Protein AF-W7PB32-F1 (afdb_monomer_lite)

pLDDT: mean 84.68, std 13.38, range [47.12, 97.69]

Sequence (135 aa):
MSTITTERLTKILSETQAVITECNSRGVHGSVEVNARLFENVLMELLRRRAAMLQGVEIVESRCSNSPVIPDGWVMVPVEPTDDMIVNGFESEPDESFSDEKEWEAYDAMSGCQQAAHRAKLCWAAMIAAAPKLE

Structure (mmCIF, N/CA/C/O backbone):
data_AF-W7PB32-F1
#
_entry.id   AF-W7PB32-F1
#
loop_
_atom_site.group_PDB
_atom_site.id
_atom_site.type_symbol
_atom_site.label_atom_id
_atom_site.label_alt_id
_atom_site.label_comp_id
_atom_site.label_asym_id
_atom_site.label_entity_id
_atom_site.label_seq_id
_atom_site.pdbx_PDB_ins_code
_atom_site.Cartn_x
_atom_site.Cartn_y
_atom_site.Cartn_z
_atom_site.occupancy
_atom_site.B_iso_or_equiv
_atom_site.auth_seq_id
_atom_site.auth_comp_id
_atom_site.auth_asym_id
_atom_site.auth_atom_id
_atom_site.pdbx_PDB_model_num
ATOM 1 N N . MET A 1 1 ? 20.853 -20.285 -46.071 1.00 47.69 1 MET A N 1
ATOM 2 C CA . MET A 1 1 ? 20.956 -18.896 -45.571 1.00 47.69 1 MET A CA 1
ATOM 3 C C . MET A 1 1 ? 22.332 -18.727 -44.953 1.00 47.69 1 MET A C 1
ATOM 5 O O . MET A 1 1 ? 22.650 -19.474 -44.040 1.00 47.69 1 MET A O 1
ATOM 9 N N . SER A 1 2 ? 23.172 -17.835 -45.479 1.00 58.78 2 SER A N 1
ATOM 10 C CA . SER A 1 2 ? 24.516 -17.614 -44.927 1.00 58.78 2 SER A CA 1
ATOM 11 C C . SER A 1 2 ? 24.403 -16.930 -43.567 1.00 58.78 2 SER A C 1
ATOM 13 O O . SER A 1 2 ? 23.910 -15.807 -43.480 1.00 58.78 2 SER A O 1
ATOM 15 N N . THR A 1 3 ? 24.826 -17.602 -42.500 1.00 74.88 3 THR A N 1
ATOM 16 C CA . THR A 1 3 ? 24.820 -17.038 -41.150 1.00 74.88 3 THR A CA 1
ATOM 17 C C . THR A 1 3 ? 25.925 -15.988 -41.030 1.00 74.88 3 THR A C 1
ATOM 19 O O . THR A 1 3 ? 27.089 -16.226 -41.351 1.00 74.88 3 THR A O 1
ATOM 22 N N . ILE A 1 4 ? 25.566 -14.775 -40.608 1.00 82.69 4 ILE A N 1
ATOM 23 C CA . ILE A 1 4 ? 26.544 -13.718 -40.332 1.00 82.69 4 ILE A CA 1
ATOM 24 C C . ILE A 1 4 ? 27.332 -14.080 -39.067 1.00 82.69 4 ILE A C 1
ATOM 26 O O . ILE A 1 4 ? 26.742 -14.233 -37.998 1.00 82.69 4 ILE A O 1
ATOM 30 N N . THR A 1 5 ? 28.654 -14.232 -39.165 1.00 87.44 5 THR A N 1
ATOM 31 C CA . THR A 1 5 ? 29.519 -14.549 -38.013 1.00 87.44 5 THR A CA 1
ATOM 32 C C . THR A 1 5 ? 29.703 -13.332 -37.106 1.00 87.44 5 THR A C 1
ATOM 34 O O . THR A 1 5 ? 29.465 -12.198 -37.524 1.00 87.44 5 THR A O 1
ATOM 37 N N . THR A 1 6 ? 30.100 -13.543 -35.849 1.00 85.69 6 THR A N 1
ATOM 38 C CA . THR A 1 6 ? 30.382 -12.442 -34.907 1.00 85.69 6 THR A CA 1
ATOM 39 C C . THR A 1 6 ? 31.512 -11.549 -35.414 1.00 85.69 6 THR A C 1
ATOM 41 O O . THR A 1 6 ? 31.369 -10.337 -35.374 1.00 85.69 6 THR A O 1
ATOM 44 N N . GLU A 1 7 ? 32.560 -12.127 -36.002 1.00 88.25 7 GLU A N 1
ATOM 45 C CA . GLU A 1 7 ? 33.670 -11.384 -36.622 1.00 88.25 7 GLU A CA 1
ATOM 46 C C . GLU A 1 7 ? 33.218 -10.488 -37.783 1.00 88.25 7 GLU A C 1
ATOM 48 O O . GLU A 1 7 ? 33.670 -9.356 -37.938 1.00 88.25 7 GLU A O 1
ATOM 53 N N . ARG A 1 8 ? 32.289 -10.976 -38.614 1.00 89.31 8 ARG A N 1
ATOM 54 C CA . ARG A 1 8 ? 31.724 -10.163 -39.696 1.00 89.31 8 ARG A CA 1
ATOM 55 C C . ARG A 1 8 ? 30.853 -9.039 -39.148 1.00 89.31 8 ARG A C 1
ATOM 57 O O . ARG A 1 8 ? 30.868 -7.947 -39.700 1.00 89.31 8 ARG A O 1
ATOM 64 N N . LEU A 1 9 ? 30.119 -9.298 -38.069 1.00 88.12 9 LEU A N 1
ATOM 65 C CA . LEU A 1 9 ? 29.264 -8.309 -37.424 1.00 88.12 9 LEU A CA 1
ATOM 66 C C . LEU A 1 9 ? 30.080 -7.200 -36.737 1.00 88.12 9 LEU A C 1
ATOM 68 O O . LEU A 1 9 ? 29.759 -6.027 -36.905 1.00 88.12 9 LEU A O 1
ATOM 72 N N . THR A 1 10 ? 31.162 -7.547 -36.031 1.00 88.00 10 THR A N 1
ATOM 73 C CA . THR A 1 10 ? 32.072 -6.563 -35.419 1.00 88.00 10 THR A CA 1
ATOM 74 C C . THR A 1 10 ? 32.768 -5.711 -36.473 1.00 88.00 10 THR A C 1
ATOM 76 O O . THR A 1 10 ? 32.876 -4.498 -36.300 1.00 88.00 10 THR A O 1
ATOM 79 N N . LYS A 1 11 ? 33.168 -6.313 -37.602 1.00 92.00 11 LYS A N 1
ATOM 80 C CA . LYS A 1 11 ? 33.730 -5.573 -38.735 1.00 92.00 11 LYS A CA 1
ATOM 81 C C . LYS A 1 11 ? 32.737 -4.551 -39.299 1.00 92.00 11 LYS A C 1
ATOM 83 O O . LYS A 1 11 ? 33.086 -3.380 -39.410 1.00 92.00 11 LYS A O 1
ATOM 88 N N . ILE A 1 12 ? 31.494 -4.961 -39.565 1.00 90.75 12 ILE A N 1
ATOM 89 C CA . ILE A 1 12 ? 30.442 -4.066 -40.084 1.00 90.75 12 ILE A CA 1
ATOM 90 C C . ILE A 1 12 ? 30.162 -2.915 -39.110 1.00 90.75 12 ILE A C 1
ATOM 92 O O . ILE A 1 12 ? 30.015 -1.770 -39.537 1.00 90.75 12 ILE A O 1
ATOM 96 N N . LEU A 1 13 ? 30.127 -3.189 -37.803 1.00 89.19 13 LEU A N 1
ATOM 97 C CA . LEU A 1 13 ? 29.973 -2.142 -36.794 1.00 89.19 13 LEU A CA 1
ATOM 98 C C . LEU A 1 13 ? 31.150 -1.156 -36.815 1.00 89.19 13 LEU A C 1
ATOM 100 O O . LEU A 1 13 ? 30.927 0.051 -36.811 1.00 89.19 13 LEU A O 1
ATOM 104 N N . SER A 1 14 ? 32.391 -1.649 -36.880 1.00 88.56 14 SER A N 1
ATOM 105 C CA . SER A 1 14 ? 33.575 -0.780 -36.907 1.00 88.56 14 SER A CA 1
ATOM 106 C C . SER A 1 14 ? 33.614 0.128 -38.140 1.00 88.56 14 SER A C 1
ATOM 108 O O . SER A 1 14 ? 33.934 1.310 -38.029 1.00 88.56 14 SER A O 1
ATOM 110 N N . GLU A 1 15 ? 33.212 -0.396 -39.301 1.00 91.38 15 GLU A N 1
ATOM 111 C CA . GLU A 1 15 ? 33.091 0.370 -40.543 1.00 91.38 15 GLU A CA 1
ATOM 112 C C . GLU A 1 15 ? 31.970 1.414 -40.434 1.00 91.38 15 GLU A C 1
ATOM 114 O O . GLU A 1 15 ? 32.162 2.568 -40.813 1.00 91.38 15 GLU A O 1
ATOM 119 N N . THR A 1 16 ? 30.830 1.049 -39.837 1.00 87.31 16 THR A N 1
ATOM 120 C CA . THR A 1 16 ? 29.709 1.973 -39.588 1.00 87.31 16 THR A CA 1
ATOM 121 C C . THR A 1 16 ? 30.142 3.137 -38.692 1.00 87.31 16 THR A C 1
ATOM 123 O O . THR A 1 16 ? 29.876 4.295 -39.014 1.00 87.31 16 THR A O 1
ATOM 126 N N . GLN A 1 17 ? 30.881 2.856 -37.613 1.00 85.38 17 GLN A N 1
ATOM 127 C CA . GLN A 1 17 ? 31.375 3.884 -36.696 1.00 85.38 17 GLN A CA 1
ATOM 128 C C . GLN A 1 17 ? 32.363 4.844 -37.364 1.00 85.38 17 GLN A C 1
ATOM 130 O O . GLN A 1 17 ? 32.326 6.053 -37.117 1.00 85.38 17 GLN A O 1
ATOM 135 N N . ALA A 1 18 ? 33.242 4.316 -38.220 1.00 87.75 18 ALA A N 1
ATOM 136 C CA . ALA A 1 18 ? 34.187 5.121 -38.985 1.00 87.75 18 ALA A CA 1
ATOM 137 C C . ALA A 1 18 ? 33.453 6.084 -39.932 1.00 87.75 18 ALA A C 1
ATOM 139 O O . ALA A 1 18 ? 33.773 7.272 -39.961 1.00 87.75 18 ALA A O 1
ATOM 140 N N . VAL A 1 19 ? 32.413 5.604 -40.623 1.00 84.38 19 VAL A N 1
ATOM 141 C CA . VAL A 1 19 ? 31.584 6.426 -41.520 1.00 84.38 19 VAL A CA 1
ATOM 142 C C . VAL A 1 19 ? 30.826 7.507 -40.749 1.00 84.38 19 VAL A C 1
ATOM 144 O O . VAL A 1 19 ? 30.845 8.664 -41.157 1.00 84.38 19 VAL A O 1
ATOM 147 N N . ILE A 1 20 ? 30.211 7.176 -39.608 1.00 83.31 20 ILE A N 1
ATOM 148 C CA . ILE A 1 20 ? 29.523 8.168 -38.761 1.00 83.31 20 ILE A CA 1
ATOM 149 C C . ILE A 1 20 ? 30.504 9.250 -38.296 1.00 83.31 20 ILE A C 1
ATOM 151 O O . ILE A 1 20 ? 30.201 10.440 -38.357 1.00 83.31 20 ILE A O 1
ATOM 155 N N . THR A 1 21 ? 31.704 8.847 -37.873 1.00 85.50 21 THR A N 1
ATOM 156 C CA . THR A 1 21 ? 32.753 9.774 -37.426 1.00 85.50 21 THR A CA 1
ATOM 157 C C . THR A 1 21 ? 33.203 10.704 -38.557 1.00 85.50 21 THR A C 1
ATOM 159 O O . THR A 1 21 ? 33.390 11.902 -38.333 1.00 85.50 21 THR A O 1
ATOM 162 N N . GLU A 1 22 ? 33.325 10.189 -39.783 1.00 85.38 22 GLU A N 1
ATOM 163 C CA . GLU A 1 22 ? 33.628 10.993 -40.970 1.00 85.38 22 GLU A CA 1
ATOM 164 C C . GLU A 1 22 ? 32.484 11.959 -41.326 1.00 85.38 22 GLU A C 1
ATOM 166 O O . GLU A 1 22 ? 32.724 13.136 -41.590 1.00 85.38 22 GLU A O 1
ATOM 171 N N . CYS A 1 23 ? 31.227 11.506 -41.295 1.00 80.50 23 CYS A N 1
ATOM 172 C CA . CYS A 1 23 ? 30.069 12.369 -41.545 1.00 80.50 23 CYS A CA 1
ATOM 173 C C . CYS A 1 23 ? 29.994 13.523 -40.535 1.00 80.50 23 CYS A C 1
ATOM 175 O O . CYS A 1 23 ? 29.773 14.671 -40.930 1.00 80.50 23 CYS A O 1
ATOM 177 N N . ASN A 1 24 ? 30.258 13.232 -39.258 1.00 80.12 24 ASN A N 1
ATOM 178 C CA . ASN A 1 24 ? 30.284 14.226 -38.186 1.00 80.12 24 ASN A CA 1
ATOM 179 C C . ASN A 1 24 ? 31.413 15.248 -38.377 1.00 80.12 24 ASN A C 1
ATOM 181 O O . ASN A 1 24 ? 31.182 16.445 -38.221 1.00 80.12 24 ASN A O 1
ATOM 185 N N . SER A 1 25 ? 32.622 14.809 -38.751 1.00 83.50 25 SER A N 1
ATOM 186 C CA . SER A 1 25 ? 33.754 15.725 -38.980 1.00 83.50 25 SER A CA 1
ATOM 187 C C . SER A 1 25 ? 33.542 16.641 -40.188 1.00 83.50 25 SER A C 1
ATOM 189 O O . SER A 1 25 ? 34.058 17.756 -40.226 1.00 83.50 25 SER A O 1
ATOM 191 N N . ARG A 1 26 ? 32.730 16.196 -41.153 1.00 83.25 26 ARG A N 1
ATOM 192 C CA . ARG A 1 26 ? 32.334 16.958 -42.344 1.00 83.25 26 ARG A CA 1
ATOM 193 C C . ARG A 1 26 ? 31.088 17.827 -42.127 1.00 83.25 26 ARG A C 1
ATOM 195 O O . ARG A 1 26 ? 30.667 18.494 -43.069 1.00 83.25 26 ARG A O 1
ATOM 202 N N . GLY A 1 27 ? 30.500 17.823 -40.925 1.00 76.56 27 GLY A N 1
ATOM 203 C CA . GLY A 1 27 ? 29.299 18.600 -40.589 1.00 76.56 27 GLY A CA 1
ATOM 204 C C . GLY A 1 27 ? 28.047 18.171 -41.362 1.00 76.56 27 GLY A C 1
ATOM 205 O O . GLY A 1 27 ? 27.143 18.979 -41.581 1.00 76.56 27 GLY A O 1
ATOM 206 N N . VAL A 1 28 ? 28.004 16.921 -41.837 1.00 70.62 28 VAL A N 1
ATOM 207 C CA . VAL A 1 28 ? 26.864 16.384 -42.586 1.00 70.62 28 VAL A CA 1
ATOM 208 C C . VAL A 1 28 ? 25.793 15.955 -41.590 1.00 70.62 28 VAL A C 1
ATOM 210 O O . VAL A 1 28 ? 25.832 14.844 -41.071 1.00 70.62 28 VAL A O 1
ATOM 213 N N . HIS A 1 29 ? 24.824 16.837 -41.353 1.00 71.50 29 HIS A N 1
ATOM 214 C CA . HIS A 1 29 ? 2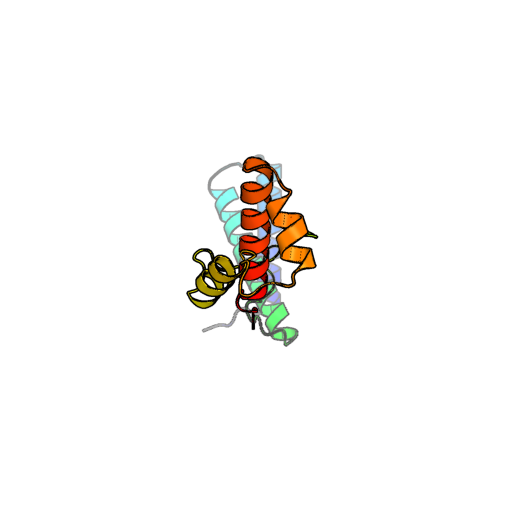3.697 16.588 -40.457 1.00 71.50 29 HIS A CA 1
ATOM 215 C C . HIS A 1 29 ? 22.407 16.356 -41.246 1.00 71.50 29 HIS A C 1
ATOM 217 O O . HIS A 1 29 ? 22.071 17.122 -42.151 1.00 71.50 29 HIS A O 1
ATOM 223 N N . GLY A 1 30 ? 21.671 15.291 -40.918 1.00 70.25 30 GLY A N 1
ATOM 224 C CA . GLY A 1 30 ? 20.391 14.987 -41.562 1.00 70.25 30 GLY A CA 1
ATOM 225 C C . GLY A 1 30 ? 20.009 13.509 -41.533 1.00 70.25 30 GLY A C 1
ATOM 226 O O . GLY A 1 30 ? 20.560 12.717 -40.774 1.00 70.25 30 GLY A O 1
ATOM 227 N N . SER A 1 31 ? 19.059 13.130 -42.393 1.00 72.44 31 SER A N 1
ATOM 228 C CA . SER A 1 31 ? 18.469 11.779 -42.449 1.00 72.44 31 SER A CA 1
ATOM 229 C C . SER A 1 31 ? 19.510 10.648 -42.525 1.00 72.44 31 SER A C 1
ATOM 231 O O . SER A 1 31 ? 19.337 9.602 -41.906 1.00 72.44 31 SER A O 1
ATOM 233 N N . VAL A 1 32 ? 20.636 10.869 -43.211 1.00 70.62 32 VAL A N 1
ATOM 234 C CA . VAL A 1 32 ? 21.721 9.879 -43.337 1.00 70.62 32 VAL A CA 1
ATOM 235 C C . VAL A 1 32 ? 22.409 9.603 -41.995 1.00 70.62 32 VAL A C 1
ATOM 237 O O . VAL A 1 32 ? 22.652 8.445 -41.672 1.00 70.62 32 VAL A O 1
ATOM 240 N N . GLU A 1 33 ? 22.664 10.634 -41.188 1.00 74.19 33 GLU A N 1
ATOM 241 C CA . GLU A 1 33 ? 23.286 10.494 -39.864 1.00 74.19 33 GLU A CA 1
ATOM 242 C C . GLU A 1 33 ? 22.349 9.763 -38.891 1.00 74.19 33 GLU A C 1
ATOM 244 O O . GLU A 1 33 ? 22.763 8.850 -38.178 1.00 74.19 33 GLU A O 1
ATOM 249 N N . VAL A 1 34 ? 21.059 10.116 -38.911 1.00 79.62 34 VAL A N 1
ATOM 250 C CA . VAL A 1 34 ? 20.027 9.465 -38.089 1.00 79.62 34 VAL A CA 1
ATOM 251 C C . VAL A 1 34 ? 19.895 7.984 -38.452 1.00 79.62 34 VAL A C 1
ATOM 253 O O . VAL A 1 34 ? 19.882 7.130 -37.565 1.00 79.62 34 VAL A O 1
ATOM 256 N N . ASN A 1 35 ? 19.862 7.665 -39.748 1.00 79.69 35 ASN A N 1
ATOM 257 C CA . ASN A 1 35 ? 19.788 6.284 -40.224 1.00 79.69 35 ASN A CA 1
ATOM 258 C C . ASN A 1 35 ? 21.059 5.489 -39.893 1.00 79.69 35 ASN A C 1
ATOM 260 O O . ASN A 1 35 ? 20.960 4.323 -39.514 1.00 79.69 35 ASN A O 1
ATOM 264 N N . ALA A 1 36 ? 22.241 6.106 -39.985 1.00 79.00 36 ALA A N 1
ATOM 265 C CA . ALA A 1 36 ? 23.503 5.460 -39.633 1.00 79.00 36 ALA A CA 1
ATOM 266 C C . ALA A 1 36 ? 23.577 5.132 -38.133 1.00 79.00 36 ALA A C 1
ATOM 268 O O . ALA A 1 36 ? 23.919 4.007 -37.776 1.00 79.00 36 ALA A O 1
ATOM 269 N N . ARG A 1 37 ? 23.158 6.057 -37.258 1.00 81.75 37 ARG A N 1
ATOM 270 C CA . ARG A 1 37 ? 23.057 5.818 -35.804 1.00 81.75 37 ARG A CA 1
ATOM 271 C C . ARG A 1 37 ? 22.022 4.746 -35.459 1.00 81.75 37 ARG A C 1
ATOM 273 O O . ARG A 1 37 ? 22.237 3.934 -34.563 1.00 81.75 37 ARG A O 1
ATOM 280 N N . LEU A 1 38 ? 20.892 4.710 -36.170 1.00 85.25 38 LEU A N 1
ATOM 281 C CA . LEU A 1 38 ? 19.900 3.646 -35.996 1.00 85.25 38 LEU A CA 1
ATOM 282 C C . LEU A 1 38 ? 20.487 2.279 -36.374 1.00 85.25 38 LEU A C 1
ATOM 284 O O . LEU A 1 38 ? 20.305 1.306 -35.643 1.00 85.25 38 LEU A O 1
ATOM 288 N N . PHE A 1 39 ? 21.220 2.212 -37.485 1.00 87.00 39 PHE A N 1
ATOM 289 C CA . PHE A 1 39 ? 21.899 0.995 -37.915 1.00 87.00 39 PHE A CA 1
ATOM 290 C C . PHE A 1 39 ? 22.974 0.555 -36.907 1.00 87.00 39 PHE A C 1
ATOM 292 O O . PHE A 1 39 ? 23.004 -0.614 -36.526 1.00 87.00 39 PHE A O 1
ATOM 299 N N . GLU A 1 40 ? 23.783 1.486 -36.395 1.00 85.69 40 GLU A N 1
ATOM 300 C CA . GLU A 1 40 ? 24.769 1.246 -35.332 1.00 85.69 40 GLU A CA 1
ATOM 301 C C . GLU A 1 40 ? 24.124 0.631 -34.077 1.00 85.69 40 GLU A C 1
ATOM 303 O O . GLU A 1 40 ? 24.583 -0.402 -33.582 1.00 85.69 40 GLU A O 1
ATOM 308 N N . ASN A 1 41 ? 23.003 1.196 -33.614 1.00 86.75 41 ASN A N 1
ATOM 309 C CA . ASN A 1 41 ? 22.259 0.686 -32.458 1.00 86.75 41 ASN A CA 1
ATOM 310 C C . ASN A 1 41 ? 21.788 -0.763 -32.658 1.00 86.75 41 ASN A C 1
ATOM 312 O O . ASN A 1 41 ? 21.907 -1.587 -31.748 1.00 86.75 41 ASN A O 1
ATOM 316 N N . VAL A 1 42 ? 21.286 -1.093 -33.852 1.00 89.06 42 VAL A N 1
ATOM 317 C CA . VAL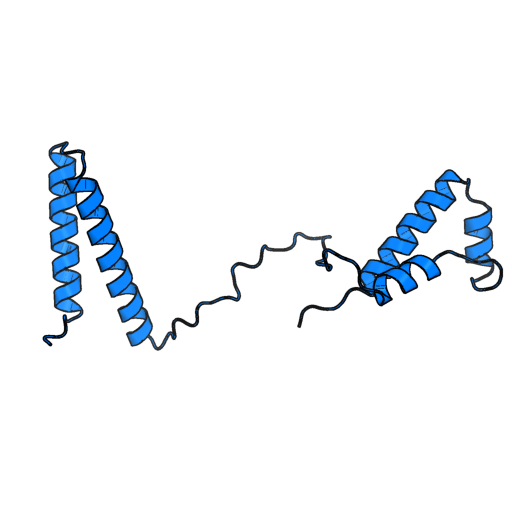 A 1 42 ? 20.845 -2.456 -34.185 1.00 89.06 42 VAL A CA 1
ATOM 318 C C . VAL A 1 42 ? 22.025 -3.431 -34.183 1.00 89.06 42 VAL A C 1
ATOM 320 O O . VAL A 1 42 ? 21.914 -4.531 -33.638 1.00 89.06 42 VAL A O 1
ATOM 323 N N . LEU A 1 43 ? 23.173 -3.042 -34.744 1.00 88.81 43 LEU A N 1
ATOM 324 C CA . LEU A 1 43 ? 24.378 -3.880 -34.757 1.00 88.81 43 LEU A CA 1
ATOM 325 C C . LEU A 1 43 ? 24.929 -4.125 -33.347 1.00 88.81 43 LEU A C 1
ATOM 327 O O . LEU A 1 43 ? 25.296 -5.256 -33.016 1.00 88.81 43 LEU A O 1
ATOM 331 N N . MET A 1 44 ? 24.950 -3.085 -32.511 1.00 85.50 44 MET A N 1
ATOM 332 C CA . MET A 1 44 ? 25.366 -3.175 -31.112 1.00 85.50 44 MET A CA 1
ATOM 333 C C . MET A 1 44 ? 24.472 -4.119 -30.314 1.00 85.50 44 MET A C 1
ATOM 335 O O . MET A 1 44 ? 24.973 -4.987 -29.599 1.00 85.50 44 MET A O 1
ATOM 339 N N . GLU A 1 45 ? 23.156 -4.008 -30.473 1.00 89.38 45 GLU A N 1
ATOM 340 C CA . GLU A 1 45 ? 22.196 -4.884 -29.802 1.00 89.38 45 GLU A CA 1
ATOM 341 C C . GLU A 1 45 ? 22.339 -6.349 -30.250 1.00 89.38 45 GLU A C 1
ATOM 343 O O . GLU A 1 45 ? 22.317 -7.264 -29.423 1.00 89.38 45 GLU A O 1
ATOM 348 N N . LEU A 1 46 ? 22.582 -6.595 -31.543 1.00 87.38 46 LEU A N 1
ATOM 349 C CA . LEU A 1 46 ? 22.859 -7.941 -32.056 1.00 87.38 46 LEU A CA 1
ATOM 350 C C . LEU A 1 46 ? 24.140 -8.546 -31.462 1.00 87.38 46 LEU A C 1
ATOM 352 O O . LEU A 1 46 ? 24.154 -9.734 -31.125 1.00 87.38 46 LEU A O 1
ATOM 356 N N . LEU A 1 47 ? 25.209 -7.756 -31.313 1.00 85.31 47 LEU A N 1
ATOM 357 C CA . LEU A 1 47 ? 26.441 -8.207 -30.656 1.00 85.31 47 LEU A CA 1
ATOM 358 C C . LEU A 1 47 ? 26.207 -8.512 -29.176 1.00 85.31 47 LEU A C 1
ATOM 360 O O . LEU A 1 47 ? 26.670 -9.542 -28.686 1.00 85.31 47 LEU A O 1
ATOM 364 N N . ARG A 1 48 ? 25.436 -7.665 -28.487 1.00 85.56 48 ARG A N 1
ATOM 365 C CA . ARG A 1 48 ? 25.097 -7.822 -27.069 1.00 85.56 48 ARG A CA 1
ATOM 366 C C . ARG A 1 48 ? 24.322 -9.119 -26.813 1.00 85.56 48 ARG A C 1
ATOM 368 O O . ARG A 1 48 ? 24.696 -9.900 -25.941 1.00 85.56 48 ARG A O 1
ATOM 375 N N . ARG A 1 49 ? 23.316 -9.414 -27.644 1.00 84.81 49 ARG A N 1
ATOM 376 C CA . ARG A 1 49 ? 22.540 -10.669 -27.580 1.00 84.81 49 ARG A CA 1
ATOM 377 C C . ARG A 1 49 ? 23.392 -11.906 -27.842 1.00 84.81 49 ARG A C 1
ATOM 379 O O . ARG A 1 49 ? 23.219 -12.919 -27.175 1.00 84.81 49 ARG A O 1
ATOM 386 N N . ARG A 1 50 ? 24.334 -11.834 -28.786 1.00 86.38 50 ARG A N 1
ATOM 387 C CA . ARG A 1 50 ? 25.267 -12.942 -29.056 1.00 86.38 50 ARG A CA 1
ATOM 388 C C . ARG A 1 50 ? 26.243 -13.170 -27.910 1.00 86.38 50 ARG A C 1
ATOM 390 O O . ARG A 1 50 ? 26.516 -14.320 -27.586 1.00 86.38 50 ARG A O 1
ATOM 397 N N . ALA A 1 51 ? 26.747 -12.099 -27.301 1.00 81.31 51 ALA A N 1
ATOM 398 C CA . ALA A 1 51 ? 27.600 -12.192 -26.122 1.00 81.31 51 ALA A CA 1
ATOM 399 C C . ALA A 1 51 ? 26.858 -12.855 -24.949 1.00 81.31 51 ALA A C 1
ATOM 401 O O . ALA A 1 51 ? 27.416 -13.755 -24.331 1.00 81.31 51 ALA A O 1
ATOM 402 N N . ALA A 1 52 ? 25.589 -12.498 -24.716 1.00 76.56 52 ALA A N 1
ATOM 403 C CA . ALA A 1 52 ? 24.745 -13.144 -23.706 1.00 76.56 52 ALA A CA 1
ATOM 404 C C . ALA A 1 52 ? 24.545 -14.648 -23.985 1.00 76.56 52 ALA A C 1
ATOM 406 O O . ALA A 1 52 ? 24.786 -15.469 -23.102 1.00 76.56 52 ALA A O 1
ATOM 407 N N . MET A 1 53 ? 24.230 -15.022 -25.235 1.00 77.06 53 MET A N 1
ATOM 408 C CA . MET A 1 53 ? 24.115 -16.434 -25.643 1.00 77.06 53 MET A CA 1
ATOM 409 C C . MET A 1 53 ? 25.417 -17.227 -25.429 1.00 77.06 53 MET A C 1
ATOM 411 O O . MET A 1 53 ? 25.368 -18.377 -25.008 1.00 77.06 53 MET A O 1
ATOM 415 N N . LEU A 1 54 ? 26.583 -16.630 -25.711 1.00 70.94 54 LEU A N 1
ATOM 416 C CA . LEU A 1 54 ? 27.900 -17.256 -25.504 1.00 70.94 54 LEU A CA 1
ATOM 417 C C . LEU A 1 54 ? 28.275 -17.383 -24.022 1.00 70.94 54 LEU A C 1
ATOM 419 O O . LEU A 1 54 ? 28.968 -18.325 -23.651 1.00 70.94 54 LEU A O 1
ATOM 423 N N . GLN A 1 55 ? 27.823 -16.452 -23.181 1.00 65.56 55 GLN A N 1
ATOM 424 C CA . GLN A 1 55 ? 28.059 -16.469 -21.735 1.00 65.56 55 GLN A CA 1
ATOM 425 C C . GLN A 1 55 ? 27.083 -17.386 -20.979 1.00 65.56 55 GLN A C 1
ATOM 427 O O . GLN A 1 55 ? 27.148 -17.450 -19.755 1.00 65.56 55 GLN A O 1
ATOM 432 N N . GLY A 1 56 ? 26.179 -18.092 -21.675 1.00 54.91 56 GLY A N 1
ATOM 433 C CA . GLY A 1 56 ? 25.137 -18.902 -21.034 1.00 54.91 56 GLY A CA 1
ATOM 434 C C . GLY A 1 56 ? 24.165 -18.066 -20.197 1.00 54.91 56 GLY A C 1
ATOM 435 O O . GLY A 1 56 ? 23.406 -18.611 -19.401 1.00 54.91 56 GLY A O 1
ATOM 436 N N . VAL A 1 57 ? 24.190 -16.743 -20.374 1.00 52.56 57 VAL A N 1
ATOM 437 C CA . VAL A 1 57 ? 23.215 -15.836 -19.791 1.00 52.56 57 VAL A CA 1
ATOM 438 C C . VAL A 1 57 ? 21.997 -15.956 -20.686 1.00 52.56 57 VAL A C 1
ATOM 440 O O . VAL A 1 57 ? 21.917 -15.325 -21.744 1.00 52.56 57 VAL A O 1
ATOM 443 N N . GLU A 1 58 ? 21.055 -16.813 -20.294 1.00 49.66 58 GLU A N 1
ATOM 444 C CA . GLU A 1 58 ? 19.689 -16.643 -20.761 1.00 49.66 58 GLU A CA 1
ATOM 445 C C . GLU A 1 58 ? 19.349 -15.167 -20.547 1.00 49.66 58 GLU A C 1
ATOM 447 O O . GLU A 1 58 ? 19.392 -14.666 -19.421 1.00 49.66 58 GLU A O 1
ATOM 452 N N . ILE A 1 59 ? 18.998 -14.455 -21.620 1.00 54.34 59 ILE A N 1
ATOM 453 C CA . ILE A 1 59 ? 18.179 -13.256 -21.468 1.00 54.34 59 ILE A CA 1
ATOM 454 C C . ILE A 1 59 ? 16.791 -13.776 -21.085 1.00 54.34 59 ILE A C 1
ATOM 456 O O . ILE A 1 59 ? 15.838 -13.711 -21.857 1.00 54.34 59 ILE A O 1
ATOM 460 N N . VAL A 1 60 ? 16.693 -14.336 -19.878 1.00 47.12 60 VAL A N 1
ATOM 461 C CA . VAL A 1 60 ? 15.526 -14.125 -19.050 1.00 47.12 60 VAL A CA 1
ATOM 462 C C . VAL A 1 60 ? 15.452 -12.612 -19.014 1.00 47.12 60 VAL A C 1
ATOM 464 O O . VAL A 1 60 ? 16.360 -11.957 -18.499 1.00 47.12 60 VAL A O 1
ATOM 467 N N . GLU A 1 61 ? 14.456 -12.030 -19.683 1.00 50.34 61 GLU A N 1
ATOM 468 C CA . GLU A 1 61 ? 14.048 -10.681 -19.328 1.00 50.34 61 GLU A CA 1
ATOM 469 C C . GLU A 1 61 ? 14.016 -10.679 -17.806 1.00 50.34 61 GLU A C 1
ATOM 471 O O . GLU A 1 61 ? 13.189 -11.373 -17.213 1.00 50.34 61 GLU A O 1
ATOM 476 N N . SER A 1 62 ? 14.963 -9.980 -17.176 1.00 48.84 62 SER A N 1
ATOM 477 C CA . SER A 1 62 ? 14.865 -9.676 -15.764 1.00 48.84 62 SER A CA 1
ATOM 478 C C . SER A 1 62 ? 13.656 -8.760 -15.642 1.00 48.84 62 SER A C 1
ATOM 480 O O . SER A 1 62 ? 13.751 -7.536 -15.605 1.00 48.84 62 SER A O 1
ATOM 482 N N . ARG A 1 63 ? 12.473 -9.373 -15.630 1.00 48.72 63 ARG A N 1
ATOM 483 C CA . ARG A 1 63 ? 11.216 -8.745 -15.249 1.00 48.72 63 ARG A CA 1
ATOM 484 C C . ARG A 1 63 ? 11.202 -8.479 -13.741 1.00 48.72 63 ARG A C 1
ATOM 486 O O . ARG A 1 63 ? 10.203 -8.000 -13.229 1.00 48.72 63 ARG A O 1
ATOM 493 N N . CYS A 1 64 ? 12.309 -8.731 -13.038 1.00 50.06 64 CYS A N 1
ATOM 494 C CA . CYS A 1 64 ? 12.421 -8.644 -11.588 1.00 50.06 64 CYS A CA 1
ATOM 495 C C . CYS A 1 64 ? 13.439 -7.592 -11.115 1.00 50.06 64 CYS A C 1
ATOM 497 O O . CYS A 1 64 ? 14.024 -7.753 -10.047 1.00 50.06 64 CYS A O 1
ATOM 499 N N . SER A 1 65 ? 13.696 -6.512 -11.866 1.00 51.78 65 SER A N 1
ATOM 500 C CA . SER A 1 65 ? 14.542 -5.413 -11.343 1.00 51.78 65 SER A CA 1
ATOM 501 C C . SER A 1 65 ? 14.135 -3.991 -11.743 1.00 51.78 65 SER A C 1
ATOM 503 O O . SER A 1 65 ? 14.886 -3.063 -11.473 1.00 51.78 65 SER A O 1
ATOM 505 N N . ASN A 1 66 ? 12.948 -3.784 -12.325 1.00 56.84 66 ASN A N 1
ATOM 506 C CA . ASN A 1 66 ? 12.393 -2.432 -12.514 1.00 56.84 66 ASN A CA 1
ATOM 507 C C . ASN A 1 66 ? 11.336 -2.062 -11.462 1.00 56.84 66 ASN A C 1
ATOM 509 O O . ASN A 1 66 ? 10.634 -1.067 -11.633 1.00 56.84 66 ASN A O 1
ATOM 513 N N . SER A 1 67 ? 11.192 -2.844 -10.390 1.00 61.94 67 SER A N 1
ATOM 514 C CA . SER A 1 67 ? 10.320 -2.449 -9.286 1.00 61.94 67 SER A CA 1
ATOM 515 C C . SER A 1 67 ? 10.923 -1.211 -8.617 1.00 61.94 67 SER A C 1
ATOM 517 O O . SER A 1 67 ? 12.091 -1.264 -8.218 1.00 61.94 67 SER A O 1
ATOM 519 N N . PRO A 1 68 ? 10.181 -0.093 -8.516 1.00 74.00 68 PRO A N 1
ATOM 520 C CA . PRO A 1 68 ? 10.646 1.081 -7.794 1.00 74.00 68 PRO A CA 1
ATOM 521 C C . PRO A 1 68 ? 11.101 0.677 -6.391 1.00 74.00 68 PRO A C 1
ATOM 523 O O . PRO A 1 68 ? 10.411 -0.080 -5.707 1.00 74.00 68 PRO A O 1
ATOM 526 N N . VAL A 1 69 ? 12.262 1.172 -5.964 1.00 83.00 69 VAL A N 1
ATOM 527 C CA . VAL A 1 69 ? 12.700 1.007 -4.577 1.00 83.00 69 VAL A CA 1
ATOM 528 C C . VAL A 1 69 ? 11.683 1.719 -3.686 1.00 83.00 69 VAL A C 1
ATOM 530 O O . VAL A 1 69 ? 11.454 2.918 -3.849 1.00 83.00 69 VAL A O 1
ATOM 533 N N . ILE A 1 70 ? 11.061 0.981 -2.767 1.00 86.00 70 ILE A N 1
ATOM 534 C CA . ILE A 1 70 ? 10.150 1.540 -1.766 1.00 86.00 70 ILE A CA 1
ATOM 535 C C . ILE A 1 70 ? 11.013 2.281 -0.734 1.00 86.00 70 ILE A C 1
ATOM 537 O O . ILE A 1 70 ? 11.904 1.652 -0.161 1.00 86.00 70 ILE A O 1
ATOM 541 N N . PRO A 1 71 ? 10.812 3.592 -0.505 1.00 89.38 71 PRO A N 1
ATOM 542 C CA . PRO A 1 71 ? 11.603 4.328 0.476 1.00 89.38 71 PRO A CA 1
ATOM 543 C C . PRO A 1 71 ? 11.355 3.841 1.908 1.00 89.38 71 PRO A C 1
ATOM 545 O O . PRO A 1 71 ? 10.292 3.302 2.221 1.00 89.38 71 PRO A O 1
ATOM 548 N N . ASP A 1 72 ? 12.304 4.112 2.802 1.00 88.75 72 ASP A N 1
ATOM 549 C CA . ASP A 1 72 ? 12.148 3.811 4.226 1.00 88.75 72 ASP A CA 1
ATOM 550 C C . ASP A 1 72 ? 10.886 4.476 4.801 1.00 88.75 72 ASP A C 1
ATOM 552 O O . ASP A 1 72 ? 10.596 5.647 4.540 1.00 88.75 72 ASP A O 1
ATOM 556 N N . GLY A 1 73 ? 10.126 3.716 5.592 1.00 88.50 73 GLY A N 1
ATOM 557 C CA . GLY A 1 73 ? 8.856 4.164 6.173 1.00 88.50 73 GLY A CA 1
ATOM 558 C C . GLY A 1 73 ? 7.641 4.049 5.245 1.00 88.50 73 GLY A C 1
ATOM 559 O O . GLY A 1 73 ? 6.542 4.411 5.662 1.00 88.50 73 GLY A O 1
ATOM 560 N N . TRP A 1 74 ? 7.806 3.527 4.026 1.00 91.12 74 TRP A N 1
ATOM 561 C CA . TRP A 1 74 ? 6.705 3.218 3.112 1.00 91.12 74 TRP A CA 1
ATOM 562 C C . TRP A 1 74 ? 6.448 1.712 3.044 1.00 91.12 74 TRP A C 1
ATOM 564 O O . TRP A 1 74 ? 7.352 0.895 3.204 1.00 91.12 74 TRP A O 1
ATOM 574 N N . VAL A 1 75 ? 5.197 1.347 2.776 1.00 89.75 75 VAL A N 1
ATOM 575 C CA . VAL A 1 75 ? 4.758 -0.038 2.584 1.00 89.75 75 VAL A CA 1
ATOM 576 C C . VAL A 1 75 ? 3.920 -0.117 1.312 1.00 89.75 75 VAL A C 1
ATOM 578 O O . VAL A 1 75 ? 3.156 0.804 1.016 1.00 89.75 75 VAL A O 1
ATOM 581 N N . MET A 1 76 ? 4.081 -1.191 0.536 1.00 89.75 76 MET A N 1
ATOM 582 C CA . MET A 1 76 ? 3.201 -1.447 -0.604 1.00 89.75 76 MET A CA 1
ATOM 583 C C . MET A 1 76 ? 1.895 -2.062 -0.126 1.00 89.75 76 MET A C 1
ATOM 585 O O . MET A 1 76 ? 1.898 -3.053 0.598 1.00 89.75 76 MET A O 1
ATOM 589 N N . VAL A 1 77 ? 0.795 -1.481 -0.588 1.00 93.19 77 VAL A N 1
ATOM 590 C CA . VAL A 1 77 ? -0.561 -1.982 -0.379 1.00 93.19 77 VAL A CA 1
ATOM 591 C C . VAL A 1 77 ? -1.330 -1.956 -1.698 1.00 93.19 77 VAL A C 1
ATOM 593 O O . VAL A 1 77 ? -0.963 -1.193 -2.600 1.00 93.19 77 VAL A O 1
ATOM 596 N N . PRO A 1 78 ? -2.382 -2.778 -1.837 1.00 93.88 78 PRO A N 1
ATOM 597 C CA . PRO A 1 78 ? -3.307 -2.683 -2.958 1.00 93.88 78 PRO A CA 1
ATOM 598 C C . PRO A 1 78 ? -3.860 -1.262 -3.138 1.00 93.88 78 PRO A C 1
ATOM 600 O O . PRO A 1 78 ? -4.078 -0.542 -2.164 1.00 93.88 78 PRO A O 1
ATOM 603 N N . VAL A 1 79 ? -4.107 -0.868 -4.391 1.00 94.56 79 VAL A N 1
ATOM 604 C CA . VAL A 1 79 ? -4.740 0.428 -4.705 1.00 94.56 79 VAL A CA 1
ATOM 605 C C . VAL A 1 79 ? -6.170 0.480 -4.163 1.00 94.56 79 VAL A C 1
ATOM 607 O O . VAL A 1 79 ? -6.595 1.511 -3.649 1.00 94.56 79 VAL A O 1
ATOM 610 N N . GLU A 1 80 ? -6.891 -0.638 -4.249 1.00 96.50 80 GLU A N 1
ATOM 611 C CA . GLU A 1 80 ? -8.191 -0.830 -3.610 1.00 96.50 80 GLU A CA 1
ATOM 612 C C . GLU A 1 80 ? -8.015 -1.771 -2.411 1.00 96.50 80 GLU A C 1
ATOM 614 O O . GLU A 1 80 ? -7.455 -2.857 -2.590 1.00 96.50 80 GLU A O 1
ATOM 619 N N . PRO A 1 81 ? -8.442 -1.381 -1.196 1.00 96.19 81 PRO A N 1
ATOM 620 C CA . PRO A 1 81 ? -8.302 -2.232 -0.024 1.00 96.19 81 PRO A CA 1
ATOM 621 C C . PRO A 1 81 ? -9.139 -3.503 -0.180 1.00 96.19 81 PRO A C 1
ATOM 623 O O . PRO A 1 81 ? -10.235 -3.474 -0.737 1.00 96.19 81 PRO A O 1
ATOM 626 N N . THR A 1 82 ? -8.624 -4.619 0.330 1.00 97.06 82 THR A N 1
ATOM 627 C CA . THR A 1 82 ? -9.375 -5.878 0.360 1.00 97.06 82 THR A CA 1
ATOM 628 C C . THR A 1 82 ? -10.464 -5.833 1.431 1.00 97.06 82 THR A C 1
ATOM 630 O O . THR A 1 82 ? -10.386 -5.034 2.367 1.00 97.06 82 THR A O 1
ATOM 633 N N . ASP A 1 83 ? -11.448 -6.729 1.339 1.00 97.44 83 ASP A N 1
ATOM 634 C CA . ASP A 1 83 ? -12.496 -6.856 2.360 1.00 97.44 83 ASP A CA 1
ATOM 635 C C . ASP A 1 83 ? -11.900 -7.076 3.760 1.00 97.44 83 ASP A C 1
ATOM 637 O O . ASP A 1 83 ? -12.303 -6.409 4.710 1.00 97.44 83 ASP A O 1
ATOM 641 N N . ASP A 1 84 ? -10.868 -7.918 3.878 1.00 96.88 84 ASP A N 1
ATOM 642 C CA . ASP A 1 84 ? -10.172 -8.149 5.149 1.00 96.88 84 ASP A CA 1
ATOM 643 C C . ASP A 1 84 ? -9.528 -6.870 5.697 1.00 96.88 84 ASP A C 1
ATOM 645 O O . ASP A 1 84 ? -9.621 -6.598 6.895 1.00 96.88 84 ASP A O 1
ATOM 649 N N . MET A 1 85 ? -8.904 -6.054 4.837 1.00 97.69 85 M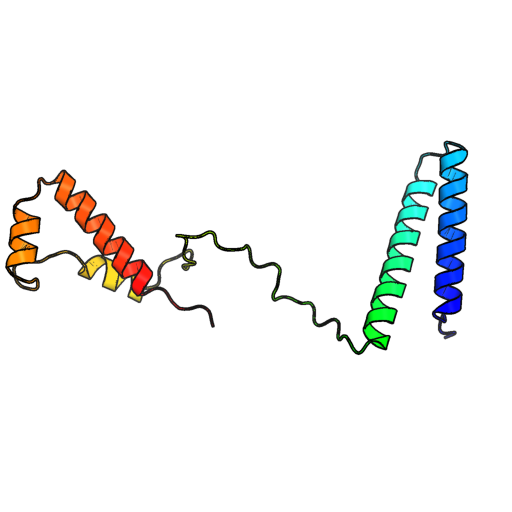ET A N 1
ATOM 650 C CA . MET A 1 85 ? -8.357 -4.763 5.261 1.00 97.69 85 MET A CA 1
ATOM 651 C C . MET A 1 85 ? -9.468 -3.860 5.793 1.00 97.69 85 MET A C 1
ATOM 653 O O . MET A 1 85 ? -9.313 -3.269 6.858 1.00 97.69 85 MET A O 1
ATOM 657 N N . ILE A 1 86 ? -10.589 -3.771 5.072 1.00 97.00 86 ILE A N 1
ATOM 658 C CA . ILE A 1 86 ? -11.733 -2.934 5.447 1.00 97.00 86 ILE A CA 1
ATOM 659 C C . ILE A 1 86 ? -12.290 -3.372 6.805 1.00 97.00 86 ILE A C 1
ATOM 661 O O . ILE A 1 86 ? -12.388 -2.540 7.703 1.00 97.00 86 ILE A O 1
ATOM 665 N N . VAL A 1 87 ? -12.601 -4.659 6.982 1.00 96.94 87 VAL A N 1
ATOM 666 C CA . VAL A 1 87 ? -13.170 -5.196 8.231 1.00 96.94 87 VAL A CA 1
ATOM 667 C C . VAL A 1 87 ? -12.248 -4.914 9.416 1.00 96.94 87 VAL A C 1
ATOM 669 O O . VAL A 1 87 ? -12.680 -4.286 10.379 1.00 96.94 87 VAL A O 1
ATOM 672 N N . ASN A 1 88 ? -10.959 -5.253 9.310 1.00 96.81 88 ASN A N 1
ATOM 673 C CA . ASN A 1 88 ? -9.996 -4.990 10.386 1.00 96.81 88 ASN A CA 1
ATOM 674 C C . ASN A 1 88 ? -9.837 -3.487 10.668 1.00 96.81 88 ASN A C 1
ATOM 676 O O . ASN A 1 88 ? -9.654 -3.083 11.813 1.00 96.81 88 ASN A O 1
ATOM 680 N N . GLY A 1 89 ? -9.920 -2.643 9.636 1.00 96.75 89 GLY A N 1
ATOM 681 C CA . GLY A 1 89 ? -9.902 -1.193 9.793 1.00 96.75 89 GLY A CA 1
ATOM 682 C C . GLY A 1 89 ? -11.103 -0.669 10.582 1.00 96.75 89 GLY A C 1
ATOM 683 O O . GLY A 1 89 ? -10.929 0.153 11.481 1.00 96.75 89 GLY A O 1
ATOM 684 N N . PHE A 1 90 ? -12.313 -1.131 10.264 1.00 93.81 90 PHE A N 1
ATOM 685 C CA . PHE A 1 90 ? -13.542 -0.702 10.941 1.00 93.81 90 PHE A CA 1
ATOM 686 C C . PHE A 1 90 ? -13.651 -1.238 12.372 1.00 93.81 90 PHE A C 1
ATOM 688 O O . PHE A 1 90 ? -14.117 -0.519 13.249 1.00 93.81 90 PHE A O 1
ATOM 695 N N . GLU A 1 91 ? -13.181 -2.459 12.620 1.00 94.12 91 GLU A N 1
ATOM 696 C CA . GLU A 1 91 ? -13.223 -3.104 13.941 1.00 94.12 91 GLU A CA 1
ATOM 697 C C . GLU A 1 91 ? -12.081 -2.666 14.876 1.00 94.12 91 GLU A C 1
ATOM 699 O O . GLU A 1 91 ? -11.989 -3.133 16.006 1.00 94.12 91 GLU A O 1
ATOM 704 N N . SER A 1 92 ? -11.209 -1.758 14.430 1.00 93.56 92 SER A N 1
ATOM 70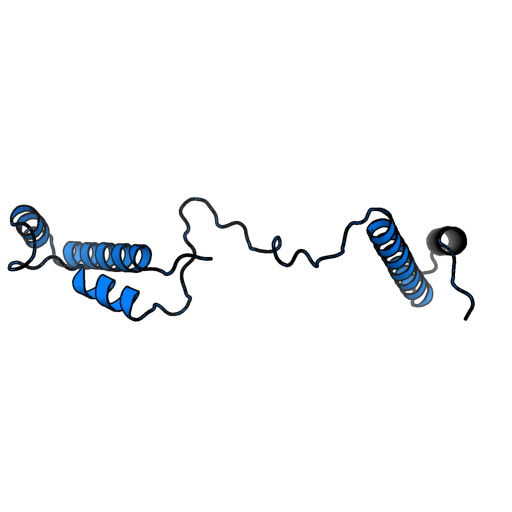5 C CA . SER A 1 92 ? -10.081 -1.261 15.231 1.00 93.56 92 SER A CA 1
ATOM 706 C C . SER A 1 92 ? -10.436 -0.149 16.228 1.00 93.56 92 SER A C 1
ATOM 708 O O . SER A 1 92 ? -9.567 0.280 16.985 1.00 93.56 92 SER A O 1
ATOM 710 N N . GLU A 1 93 ? -11.664 0.376 16.203 1.00 91.00 93 GLU A N 1
ATOM 711 C CA . GLU A 1 93 ? -12.097 1.435 17.122 1.00 91.00 93 GLU A CA 1
ATOM 712 C C . GLU A 1 93 ? -12.241 0.895 18.558 1.00 91.00 93 GLU A C 1
ATOM 714 O O . GLU A 1 93 ? -12.866 -0.150 18.739 1.00 91.00 93 GLU A O 1
ATOM 719 N N . PRO A 1 94 ? -11.720 1.604 19.581 1.00 90.12 94 PRO A N 1
ATOM 720 C CA . PRO A 1 94 ? -11.944 1.223 20.965 1.00 90.12 94 PRO A CA 1
ATOM 721 C C . PRO A 1 94 ? -13.428 1.283 21.331 1.00 90.12 94 PRO A C 1
ATOM 723 O O . PRO A 1 94 ? -14.091 2.292 21.083 1.00 90.12 94 PRO A O 1
ATOM 726 N N . ASP A 1 95 ? -13.925 0.227 21.964 1.00 90.81 95 ASP A N 1
ATOM 727 C CA . ASP A 1 95 ? -15.322 0.078 22.367 1.00 90.81 95 ASP A CA 1
ATOM 728 C C . ASP A 1 95 ? -15.412 -0.271 23.854 1.00 90.81 95 ASP A C 1
ATOM 730 O O . ASP A 1 95 ? -14.677 -1.126 24.346 1.00 90.81 95 ASP A O 1
ATOM 734 N N . GLU A 1 96 ? -16.341 0.364 24.569 1.00 88.38 96 GLU A N 1
ATOM 735 C CA . GLU A 1 96 ? -16.544 0.182 26.013 1.00 88.38 96 GLU A CA 1
ATOM 736 C C . GLU A 1 96 ? -16.731 -1.290 26.419 1.00 88.38 96 GLU A C 1
ATOM 738 O O . GLU A 1 96 ? -16.318 -1.698 27.504 1.00 88.38 96 GLU A O 1
ATOM 743 N N . SER A 1 97 ? -17.353 -2.099 25.557 1.00 88.69 97 SER A N 1
ATOM 744 C CA . SER A 1 97 ? -17.672 -3.503 25.837 1.00 88.69 97 SER A CA 1
ATOM 745 C C . SER A 1 97 ? -16.585 -4.483 25.394 1.00 88.69 97 SER A C 1
ATOM 747 O O . SER A 1 97 ? -16.580 -5.622 25.869 1.00 88.69 97 SER A O 1
ATOM 749 N N . PHE A 1 98 ? -15.700 -4.085 24.474 1.00 86.50 98 PHE A N 1
ATOM 750 C CA . PHE A 1 98 ? -14.743 -4.995 23.826 1.00 86.50 98 PHE A CA 1
ATOM 751 C C . PHE A 1 98 ? -13.270 -4.624 24.028 1.00 86.50 98 PHE A C 1
ATOM 753 O O . PHE A 1 98 ? -12.410 -5.486 23.841 1.00 86.50 98 PHE A O 1
ATOM 760 N N . SER A 1 99 ? -12.967 -3.387 24.422 1.00 87.31 99 SER A N 1
ATOM 761 C CA . SER A 1 99 ? -11.604 -2.921 24.687 1.00 87.31 99 SER A CA 1
ATOM 762 C C . SER A 1 99 ? -11.203 -3.083 26.149 1.00 87.31 99 SER A C 1
ATOM 764 O O . SER A 1 99 ? -12.035 -3.222 27.047 1.00 87.31 99 SER A O 1
ATOM 766 N N . ASP A 1 100 ? -9.896 -3.028 26.401 1.00 91.69 100 ASP A N 1
ATOM 767 C CA . ASP A 1 100 ? -9.380 -2.970 27.763 1.00 91.69 100 ASP A CA 1
ATOM 768 C C . ASP A 1 100 ? -9.858 -1.683 28.459 1.00 91.69 100 ASP A C 1
ATOM 770 O O . ASP A 1 100 ? -9.812 -0.597 27.882 1.00 91.69 100 ASP A O 1
ATOM 774 N N . GLU A 1 101 ? -10.236 -1.778 29.738 1.00 91.38 101 GLU A N 1
ATOM 775 C CA . GLU A 1 101 ? -10.763 -0.648 30.530 1.00 91.38 101 GLU A CA 1
ATOM 776 C C . GLU A 1 101 ? -9.849 0.588 30.463 1.00 91.38 101 GLU A C 1
ATOM 778 O O . GLU A 1 101 ? -10.303 1.706 30.246 1.00 91.38 101 GLU A O 1
ATOM 783 N N . LYS A 1 102 ? -8.528 0.385 30.539 1.00 91.31 102 LYS A N 1
ATOM 784 C CA . LYS A 1 102 ? -7.540 1.472 30.442 1.00 91.31 102 LYS A CA 1
ATOM 785 C C . LYS A 1 102 ? -7.466 2.114 29.057 1.00 91.31 102 LYS A C 1
ATOM 787 O O . LYS A 1 102 ? -7.123 3.289 28.953 1.00 91.31 102 LYS A O 1
ATOM 792 N N . GLU A 1 103 ? -7.698 1.338 28.003 1.00 90.81 103 GLU A N 1
ATOM 793 C CA . GLU A 1 103 ? -7.710 1.840 26.628 1.00 90.81 103 GLU A CA 1
ATOM 794 C C . GLU A 1 103 ? -8.971 2.670 26.385 1.00 90.81 103 GLU A C 1
ATOM 796 O O . GLU A 1 103 ? -8.878 3.789 25.874 1.00 90.81 103 GLU A O 1
ATOM 801 N N . TRP A 1 104 ? -10.117 2.167 26.853 1.00 92.88 104 TRP A N 1
ATOM 802 C CA . TRP A 1 104 ? -11.386 2.884 26.814 1.00 92.88 104 TRP A CA 1
ATOM 803 C C . TRP A 1 104 ? -11.326 4.203 27.590 1.00 92.88 104 TRP A C 1
ATOM 805 O O . TRP A 1 104 ? -11.617 5.253 27.025 1.00 92.88 104 TRP A O 1
ATOM 815 N N . GLU A 1 105 ? -10.866 4.190 28.844 1.00 93.38 105 GLU A N 1
ATOM 816 C CA . GLU A 1 105 ? -10.745 5.405 29.664 1.00 93.38 105 GLU A CA 1
ATOM 817 C C . GLU A 1 105 ? -9.836 6.460 29.015 1.00 93.38 105 GLU A C 1
ATOM 819 O O . GLU A 1 105 ? -10.137 7.657 29.027 1.00 93.38 105 GLU A O 1
ATOM 824 N N . ALA A 1 106 ? -8.716 6.030 28.422 1.00 93.81 106 ALA A N 1
ATOM 825 C CA . ALA A 1 106 ? -7.801 6.929 27.730 1.00 93.81 106 ALA A CA 1
ATOM 826 C C . ALA A 1 106 ? -8.431 7.540 26.470 1.00 93.81 106 ALA A C 1
ATOM 828 O O . ALA A 1 106 ? -8.159 8.703 26.166 1.00 93.81 106 ALA A O 1
ATOM 829 N N . TYR A 1 107 ? -9.248 6.771 25.748 1.00 94.50 107 TYR A N 1
ATOM 830 C CA . TYR A 1 107 ? -9.982 7.212 24.566 1.00 94.50 107 TYR A CA 1
ATOM 831 C C . TYR A 1 107 ? -11.161 8.137 24.910 1.00 94.50 107 TYR A C 1
ATOM 833 O O . TYR A 1 107 ? -11.324 9.183 24.275 1.00 94.50 107 TYR A O 1
ATOM 841 N N . ASP A 1 108 ? -11.942 7.816 25.941 1.00 95.56 108 ASP A N 1
ATOM 842 C CA . ASP A 1 108 ? -13.089 8.614 26.397 1.00 95.56 108 ASP A CA 1
ATOM 843 C C . ASP A 1 108 ? -12.651 9.984 26.943 1.00 95.56 108 ASP A C 1
ATOM 845 O O . ASP A 1 108 ? -13.287 11.008 26.694 1.00 95.56 108 ASP A O 1
ATOM 849 N N . ALA A 1 109 ? -11.477 10.047 27.578 1.00 96.62 109 ALA A N 1
ATOM 850 C CA . ALA A 1 109 ? -10.883 11.303 28.032 1.00 96.62 109 ALA A CA 1
ATOM 851 C C . ALA A 1 109 ? -10.404 12.227 26.888 1.00 96.62 109 ALA A C 1
ATOM 853 O O . ALA A 1 109 ? -10.061 13.391 27.131 1.00 96.62 109 ALA A O 1
ATOM 854 N N . MET A 1 110 ? -10.333 11.739 25.645 1.00 96.50 110 MET A N 1
ATOM 855 C CA . MET A 1 110 ? -9.922 12.546 24.496 1.00 96.50 110 MET A CA 1
ATOM 856 C C . MET A 1 110 ? -11.045 13.482 24.033 1.00 96.50 110 MET A C 1
ATOM 858 O O . MET A 1 110 ? -12.219 13.133 24.000 1.00 96.50 110 MET A O 1
ATOM 862 N N . SER A 1 111 ? -10.687 14.678 23.559 1.00 96.50 111 SER A N 1
ATOM 863 C CA . SER A 1 111 ? -11.646 15.518 22.830 1.00 96.50 111 SER A CA 1
ATOM 864 C C . SER A 1 111 ? -12.105 14.842 21.532 1.00 96.50 111 SER A C 1
ATOM 866 O O . SER A 1 111 ? -11.361 14.067 20.935 1.00 96.50 111 SER A O 1
ATOM 868 N N . GLY A 1 112 ? -13.279 15.207 21.008 1.00 95.38 112 GLY A N 1
ATOM 869 C CA . GLY A 1 112 ? -13.799 14.609 19.768 1.00 95.38 112 GLY A CA 1
ATOM 870 C C . GLY A 1 112 ? -12.842 14.701 18.565 1.00 95.38 112 GLY A C 1
ATOM 871 O O . GLY A 1 112 ? -12.743 13.764 17.774 1.00 95.38 112 GLY A O 1
ATOM 872 N N . CYS A 1 113 ? -12.060 15.782 18.447 1.00 96.88 113 CYS A N 1
ATOM 873 C CA . CYS A 1 113 ? -11.023 15.896 17.412 1.00 96.88 113 CYS A CA 1
ATOM 874 C C . CYS A 1 113 ? -9.869 14.905 17.628 1.00 96.88 113 CYS A C 1
ATOM 876 O O . CYS A 1 113 ? -9.340 14.348 16.666 1.00 96.88 113 CYS A O 1
ATOM 878 N N . GLN A 1 114 ? -9.473 14.690 18.883 1.00 97.12 114 GLN A N 1
ATOM 879 C CA . GLN A 1 114 ? -8.448 13.712 19.237 1.00 97.12 114 GLN A CA 1
ATOM 880 C C . GLN A 1 114 ? -8.949 12.283 19.006 1.00 97.12 114 GLN A C 1
ATOM 882 O O . GLN A 1 114 ? -8.217 11.503 18.406 1.00 97.12 114 GLN A O 1
ATOM 887 N N . GLN A 1 115 ? -10.199 11.973 19.365 1.00 96.44 115 GLN A N 1
ATOM 888 C CA . GLN A 1 115 ? -10.834 10.683 19.077 1.00 96.44 115 GLN A CA 1
ATOM 889 C C . GLN A 1 115 ? -10.876 10.40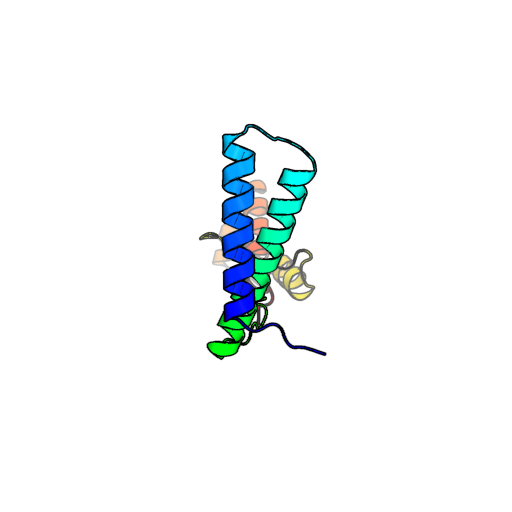4 17.572 1.00 96.44 115 GLN A C 1
ATOM 891 O O . GLN A 1 115 ? -10.422 9.358 17.119 1.00 96.44 115 GLN A O 1
ATOM 896 N N . ALA A 1 116 ? -11.330 11.369 16.764 1.00 96.31 116 ALA A N 1
ATOM 897 C CA . ALA A 1 116 ? -11.358 11.224 15.309 1.00 96.31 116 ALA A CA 1
ATOM 898 C C . ALA A 1 116 ? -9.961 10.954 14.725 1.00 96.31 116 ALA A C 1
ATOM 900 O O . ALA A 1 116 ? -9.792 10.044 13.912 1.00 96.31 116 ALA A O 1
ATOM 901 N N . ALA A 1 117 ? -8.947 11.703 15.172 1.00 97.19 117 ALA A N 1
ATOM 902 C CA . ALA A 1 117 ? -7.567 11.485 14.749 1.00 97.19 117 ALA A CA 1
ATOM 903 C C . ALA A 1 117 ? -7.008 10.136 15.229 1.00 97.19 117 ALA A C 1
ATOM 905 O O . ALA A 1 117 ? -6.211 9.520 14.523 1.00 97.19 117 ALA A O 1
ATOM 906 N N . HIS A 1 118 ? -7.399 9.679 16.418 1.00 96.38 118 HIS A N 1
ATOM 907 C CA . HIS A 1 118 ? -6.983 8.399 16.978 1.00 96.38 118 HIS A CA 1
ATOM 908 C C . HIS A 1 118 ? -7.575 7.226 16.191 1.00 96.38 118 HIS A C 1
ATOM 910 O O . HIS A 1 118 ? -6.822 6.386 15.704 1.00 96.38 118 HIS A O 1
ATOM 916 N N . ARG A 1 119 ? -8.889 7.242 15.939 1.00 95.94 119 ARG A N 1
ATOM 917 C CA . ARG A 1 119 ? -9.576 6.225 15.128 1.00 95.94 119 ARG A CA 1
ATOM 918 C C . ARG A 1 119 ? -9.026 6.115 13.721 1.00 95.94 119 ARG A C 1
ATOM 920 O O . ARG A 1 119 ? -8.779 5.014 13.252 1.00 95.94 119 ARG A O 1
ATOM 927 N N . ALA A 1 120 ? -8.765 7.244 13.061 1.00 97.62 120 ALA A N 1
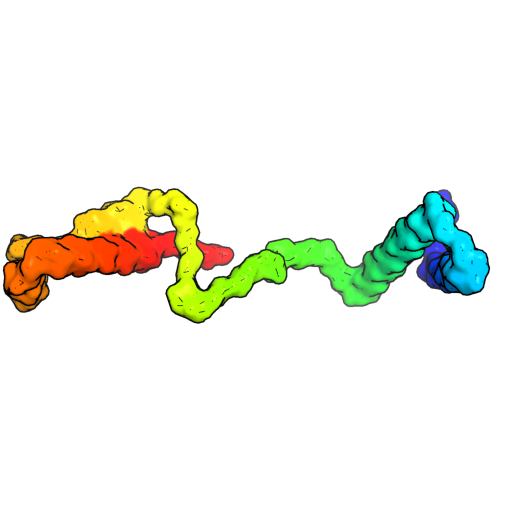ATOM 928 C CA . ALA A 1 120 ? -8.169 7.226 11.728 1.00 97.62 120 ALA A CA 1
ATOM 929 C C . ALA A 1 120 ? -6.795 6.527 11.721 1.00 97.62 120 ALA A C 1
ATOM 931 O O . ALA A 1 120 ? -6.478 5.803 10.780 1.00 97.62 120 ALA A O 1
ATOM 932 N N . LYS A 1 121 ? -5.990 6.710 12.779 1.00 96.69 121 LYS A N 1
ATOM 933 C CA . LYS A 1 121 ? -4.691 6.035 12.922 1.00 96.69 121 LYS A CA 1
ATOM 934 C C . LYS A 1 121 ? -4.840 4.540 13.185 1.00 96.69 121 LYS A C 1
ATOM 936 O O . LYS A 1 121 ? -4.101 3.775 12.575 1.00 96.69 121 LYS A O 1
ATOM 941 N N . LEU A 1 122 ? -5.756 4.142 14.068 1.00 96.88 122 LEU A N 1
ATOM 942 C CA . LEU A 1 122 ? -6.019 2.731 14.366 1.00 96.88 122 LEU A CA 1
ATOM 943 C C . LEU A 1 122 ? -6.546 1.998 13.132 1.00 96.88 122 LEU A C 1
ATOM 945 O O . LEU A 1 122 ? -5.964 0.992 12.732 1.00 96.88 122 LEU A O 1
ATOM 949 N N . CYS A 1 123 ? -7.534 2.590 12.459 1.00 97.56 123 CYS A N 1
ATOM 950 C CA . CYS A 1 123 ? -8.113 2.071 11.226 1.00 97.56 123 CYS A CA 1
ATOM 951 C C . CYS A 1 123 ? -7.035 1.856 10.164 1.00 97.56 123 CYS A C 1
ATOM 953 O O . CYS A 1 123 ? -6.876 0.753 9.644 1.00 97.56 123 CYS A O 1
ATOM 955 N N . TRP A 1 124 ? -6.216 2.880 9.907 1.00 96.88 124 TRP A N 1
ATOM 956 C CA . TRP A 1 124 ? -5.121 2.770 8.950 1.00 96.88 124 TRP A CA 1
ATOM 957 C C . TRP A 1 124 ? -4.091 1.707 9.350 1.00 96.88 124 TRP A C 1
ATOM 959 O O . TRP A 1 124 ? -3.686 0.901 8.517 1.00 96.88 124 TRP A O 1
ATOM 969 N N . ALA A 1 125 ? -3.679 1.664 10.619 1.00 96.62 125 ALA A N 1
ATOM 970 C CA . ALA A 1 125 ? -2.706 0.685 11.096 1.00 96.62 125 ALA A CA 1
ATOM 971 C C . ALA A 1 125 ? -3.213 -0.759 10.942 1.00 96.62 125 ALA A C 1
ATOM 973 O O . ALA A 1 125 ? -2.462 -1.619 10.477 1.00 96.62 125 ALA A O 1
ATOM 974 N N . ALA A 1 126 ? -4.483 -1.009 11.267 1.00 97.06 126 ALA A N 1
ATOM 975 C CA . ALA A 1 126 ? -5.116 -2.313 11.108 1.00 97.06 126 ALA A CA 1
ATOM 976 C C . ALA A 1 126 ? -5.239 -2.712 9.628 1.00 97.06 126 ALA A C 1
ATOM 978 O O . ALA A 1 126 ? -4.893 -3.837 9.267 1.00 97.06 126 ALA A O 1
ATOM 979 N N . MET A 1 127 ? -5.615 -1.775 8.748 1.00 97.38 127 MET A N 1
ATOM 980 C CA . MET A 1 127 ? -5.638 -2.003 7.298 1.00 97.38 127 MET A CA 1
ATOM 981 C C . MET A 1 127 ? -4.256 -2.387 6.753 1.00 97.38 127 MET A C 1
ATOM 983 O O . MET A 1 127 ? -4.144 -3.337 5.984 1.00 97.38 127 MET A O 1
ATOM 987 N N . ILE A 1 128 ? -3.193 -1.681 7.157 1.00 96.06 128 ILE A N 1
ATOM 988 C CA . ILE A 1 128 ? -1.819 -2.004 6.744 1.00 96.06 128 ILE A CA 1
ATOM 989 C C . ILE A 1 128 ? -1.384 -3.381 7.267 1.00 96.06 128 ILE A C 1
ATOM 991 O O . ILE A 1 128 ? -0.730 -4.127 6.542 1.00 96.06 128 ILE A O 1
ATOM 995 N N . ALA A 1 129 ? -1.749 -3.738 8.501 1.00 95.38 129 ALA A N 1
ATOM 996 C CA . ALA A 1 129 ? -1.414 -5.037 9.086 1.00 95.38 129 ALA A CA 1
ATOM 997 C C . ALA A 1 129 ? -2.125 -6.209 8.385 1.00 95.38 129 ALA A C 1
ATOM 999 O O . ALA A 1 129 ? -1.542 -7.285 8.249 1.00 95.38 129 ALA A O 1
ATOM 1000 N N . ALA A 1 130 ? -3.357 -5.986 7.921 1.00 96.31 130 ALA A N 1
ATOM 1001 C CA . ALA A 1 130 ? -4.157 -6.951 7.171 1.00 96.31 130 ALA A CA 1
ATOM 1002 C C . ALA A 1 130 ? -3.841 -6.976 5.662 1.00 96.31 130 ALA A C 1
ATOM 1004 O O . ALA A 1 130 ? -4.387 -7.805 4.934 1.00 96.31 130 ALA A O 1
ATOM 1005 N N . ALA A 1 131 ? -2.977 -6.081 5.170 1.00 95.69 131 ALA A N 1
ATOM 1006 C CA . ALA A 1 131 ? -2.647 -6.022 3.753 1.00 95.69 131 ALA A CA 1
ATOM 1007 C C . ALA A 1 131 ? -1.980 -7.330 3.273 1.00 95.69 131 ALA A C 1
ATOM 1009 O O . ALA A 1 131 ? -1.146 -7.907 3.983 1.00 95.69 131 ALA A O 1
ATOM 1010 N N . PRO A 1 132 ? -2.303 -7.804 2.054 1.00 93.25 132 PRO A N 1
ATOM 1011 C CA . PRO A 1 132 ? -1.706 -9.015 1.510 1.00 93.25 132 PRO A CA 1
ATOM 1012 C C . PRO A 1 132 ? -0.196 -8.839 1.322 1.00 93.25 132 PRO A C 1
ATOM 1014 O O . PRO A 1 132 ? 0.281 -7.798 0.863 1.00 93.25 132 PRO A O 1
ATOM 1017 N N . LYS A 1 133 ? 0.568 -9.882 1.657 1.00 86.56 133 LYS A N 1
ATOM 1018 C CA . LYS A 1 133 ? 2.018 -9.902 1.444 1.00 86.56 133 LYS A CA 1
ATOM 1019 C C . LYS A 1 133 ? 2.310 -10.214 -0.019 1.00 86.56 133 LYS A C 1
ATOM 1021 O O . LYS A 1 133 ? 1.646 -11.056 -0.615 1.00 86.56 133 LYS A O 1
ATOM 1026 N N . LEU A 1 134 ? 3.309 -9.537 -0.578 1.00 77.25 134 LEU A N 1
ATOM 1027 C CA . LEU A 1 134 ? 3.839 -9.875 -1.897 1.00 77.25 134 LEU A CA 1
ATOM 1028 C C . LEU A 1 134 ? 4.489 -11.262 -1.825 1.00 77.25 134 LEU A C 1
ATOM 1030 O O . LEU A 1 134 ? 5.305 -11.494 -0.929 1.00 77.25 134 LEU A O 1
ATOM 1034 N N . GLU A 1 135 ? 4.098 -12.158 -2.731 1.00 61.53 135 GLU A N 1
ATOM 1035 C CA . GLU A 1 135 ? 4.742 -13.464 -2.942 1.00 61.53 135 GLU A CA 1
ATOM 1036 C C . GLU A 1 135 ? 6.057 -13.340 -3.721 1.00 61.53 135 GLU A C 1
ATOM 1038 O O . GLU A 1 135 ? 6.135 -12.485 -4.638 1.00 61.53 135 GLU A O 1
#

Foldseek 3Di:
DDDQDLVNLVVVLVVLVVVLVVCVVVVPDDPVNVVSVVVNVVSVVVNVVVVCVVVVNPPPVCPPPPDPDADPPDDDFDPDQDPQLQVQLVVQQDDPVPDDPVVVVVLVPDDPVVNVVVSNVSSVVSSRVRGDDDD

Radius of gyration: 31.2 Å; chains: 1; bounding box: 52×38×76 Å

Secondary structure (DSSP, 8-state):
--PPPHHHHHHHHHHHHHHHHHHHHTT--SHHHHHHHHHHHHHHHHHHHHHHHHTT------TTS-SPPPPTT-----SS--HHHHHHHHTTS--TTTS-HHHHHHHHTS-HHHHHHHHHHHHHHHHHHTSPPP-